Protein AF-A0A449IKI3-F1 (afdb_monomer_lite)

Sequence (94 aa):
MGDTCALSNNVSHNVPINIFVSLPGGITDSNGASITRKPLLTSGQGTELFQPSRYVDGKTGVLHFEIEKKYVNEMLDQEGTYKGNVTVIWDSEV

Foldseek 3Di:
DFQFWWWAWPVGDTFTKWKFKFDDPQKAAPVRHGGDRHTDGNVCPPVVDIDGPDDDDPDDMDMDIDGDPVVVVVVVVDDGDIDDDDDDDDDDDD

pLDDT: mean 92.61, std 6.3, range [58.88, 97.75]

Structure (mmCIF, N/CA/C/O backbone):
data_AF-A0A449IKI3-F1
#
_entry.id   AF-A0A449IKI3-F1
#
loop_
_atom_site.group_PDB
_atom_site.id
_atom_site.type_symbol
_atom_site.label_atom_id
_atom_site.label_alt_id
_atom_site.label_comp_id
_atom_site.label_asym_id
_atom_site.label_entity_id
_atom_site.label_seq_id
_atom_site.pdbx_PDB_ins_code
_atom_site.Cartn_x
_atom_site.Cartn_y
_atom_site.Cartn_z
_atom_site.occupancy
_atom_site.B_iso_or_equiv
_atom_site.auth_seq_id
_atom_site.auth_comp_id
_atom_site.auth_asym_id
_atom_site.auth_atom_id
_atom_site.pdbx_PDB_model_num
ATOM 1 N N . MET A 1 1 ? 1.242 12.051 13.153 1.00 58.88 1 MET A N 1
ATOM 2 C CA . MET A 1 1 ? 1.173 11.026 12.090 1.00 58.88 1 MET A CA 1
ATOM 3 C C . MET A 1 1 ? 2.513 11.045 11.377 1.00 58.88 1 MET A C 1
ATOM 5 O O . MET A 1 1 ? 3.011 12.139 11.150 1.00 58.88 1 MET A O 1
ATOM 9 N N . GLY A 1 2 ? 3.143 9.883 11.192 1.00 81.25 2 GLY A N 1
ATOM 10 C CA . GLY A 1 2 ? 4.450 9.765 10.531 1.00 81.25 2 GLY A CA 1
ATOM 11 C C . GLY A 1 2 ? 4.307 9.666 9.011 1.00 81.25 2 GLY A C 1
ATOM 12 O O . GLY A 1 2 ? 3.343 10.177 8.455 1.00 81.25 2 GLY A O 1
ATOM 13 N N . ASP A 1 3 ? 5.214 8.934 8.369 1.00 90.94 3 ASP A N 1
ATOM 14 C CA . ASP A 1 3 ? 5.277 8.754 6.907 1.00 90.94 3 ASP A CA 1
ATOM 15 C C . ASP A 1 3 ? 4.281 7.711 6.345 1.00 90.94 3 ASP A C 1
ATOM 17 O O . ASP A 1 3 ? 4.533 7.054 5.334 1.00 90.94 3 ASP A O 1
ATOM 21 N N . THR A 1 4 ? 3.143 7.522 7.015 1.00 93.19 4 THR A N 1
ATOM 22 C CA . THR A 1 4 ? 2.117 6.528 6.661 1.00 93.19 4 THR A CA 1
ATOM 23 C C . THR A 1 4 ? 0.727 7.150 6.654 1.00 93.19 4 THR A C 1
ATOM 25 O O . THR A 1 4 ? 0.448 8.119 7.364 1.00 93.19 4 THR A O 1
ATOM 28 N N . CYS A 1 5 ? -0.172 6.576 5.854 1.00 95.12 5 CYS A N 1
ATOM 29 C CA . CYS A 1 5 ? -1.593 6.900 5.919 1.00 95.12 5 CYS A CA 1
ATOM 30 C C . CYS A 1 5 ? -2.211 6.359 7.218 1.00 95.12 5 CYS A C 1
ATOM 32 O O . CYS A 1 5 ? -1.621 5.536 7.920 1.00 95.12 5 CYS A O 1
ATOM 34 N N . ALA A 1 6 ? -3.437 6.780 7.522 1.00 95.75 6 ALA A N 1
ATOM 35 C CA . ALA A 1 6 ? -4.184 6.273 8.665 1.00 95.75 6 ALA A CA 1
ATOM 36 C C . ALA A 1 6 ? -5.659 6.053 8.326 1.00 95.75 6 ALA A C 1
ATOM 38 O O . ALA A 1 6 ? -6.219 6.706 7.443 1.00 95.75 6 ALA A O 1
ATOM 39 N N . LEU A 1 7 ? -6.278 5.139 9.064 1.00 96.38 7 LEU A N 1
ATOM 40 C CA . LEU A 1 7 ? -7.721 4.971 9.133 1.00 96.38 7 LEU A CA 1
ATOM 41 C C . LEU A 1 7 ? -8.238 5.633 10.409 1.00 96.38 7 LEU A C 1
ATOM 43 O O . LEU A 1 7 ? -7.559 5.603 11.436 1.00 96.38 7 LEU A O 1
ATOM 47 N N . SER A 1 8 ? -9.452 6.170 10.369 1.00 96.25 8 SER A N 1
ATOM 48 C CA . SER A 1 8 ? -10.108 6.753 11.537 1.00 96.25 8 SER A CA 1
ATOM 49 C C . SER A 1 8 ? -11.529 6.232 11.720 1.00 96.25 8 SER A C 1
ATOM 51 O O . SER A 1 8 ? -12.188 5.834 10.755 1.00 96.25 8 SER A O 1
ATOM 53 N N . ASN A 1 9 ? -11.997 6.204 12.968 1.00 95.69 9 ASN A N 1
ATOM 54 C CA . ASN A 1 9 ? -13.382 5.882 13.313 1.00 95.69 9 ASN A CA 1
ATOM 55 C C . ASN A 1 9 ? -14.185 7.143 13.705 1.00 95.69 9 ASN A C 1
ATOM 57 O O . ASN A 1 9 ? -13.698 8.274 13.659 1.00 95.69 9 ASN A O 1
ATOM 61 N N . ASN A 1 10 ? -15.441 6.946 14.105 1.00 93.75 10 ASN A N 1
ATOM 62 C CA . ASN A 1 10 ? -16.375 8.005 14.504 1.00 93.75 10 ASN A CA 1
ATOM 63 C C . ASN A 1 10 ? -16.010 8.723 15.818 1.00 93.75 10 ASN A C 1
ATOM 65 O O . ASN A 1 10 ? -16.542 9.801 16.067 1.00 93.75 10 ASN A O 1
ATOM 69 N N . VAL A 1 11 ? -15.113 8.163 16.636 1.00 93.25 11 VAL A N 1
ATOM 70 C CA . VAL A 1 11 ? -14.606 8.795 17.869 1.00 93.25 11 VAL A CA 1
ATOM 71 C C . VAL A 1 11 ? -13.218 9.417 17.680 1.00 93.25 11 VAL A C 1
ATOM 73 O O . VAL A 1 11 ? -12.535 9.732 18.648 1.00 93.25 11 VAL A O 1
ATOM 76 N N . SER A 1 12 ? -12.806 9.644 16.427 1.00 92.12 12 SER A N 1
ATOM 77 C CA . SER A 1 12 ? -11.505 10.227 16.062 1.00 92.12 12 SER A CA 1
ATOM 78 C C . SER A 1 12 ? -10.289 9.412 16.525 1.00 92.12 12 SER A C 1
ATOM 80 O O . SER A 1 12 ? -9.188 9.957 16.641 1.00 92.12 12 SER A O 1
ATOM 82 N N . HIS A 1 13 ? -10.449 8.107 16.759 1.00 94.81 13 HIS A N 1
ATOM 83 C CA . HIS A 1 13 ? -9.314 7.221 16.983 1.00 94.81 13 HIS A CA 1
ATOM 84 C C . HIS A 1 13 ? -8.634 6.914 15.644 1.00 94.81 13 HIS A C 1
ATOM 86 O O . HIS A 1 13 ? -9.288 6.461 14.705 1.00 94.81 13 HIS A O 1
ATOM 92 N N . ASN A 1 14 ? -7.327 7.179 15.558 1.00 94.94 14 ASN A N 1
ATOM 93 C CA . ASN A 1 14 ? -6.535 7.042 14.338 1.00 94.94 14 ASN A CA 1
ATOM 94 C C . ASN A 1 14 ? -5.579 5.855 14.435 1.00 94.94 14 ASN A C 1
ATOM 96 O O . ASN A 1 14 ? -4.771 5.791 15.356 1.00 94.94 14 ASN A O 1
ATOM 100 N N . VAL A 1 15 ? -5.609 4.985 13.430 1.00 96.12 15 VAL A N 1
ATOM 101 C CA . VAL A 1 15 ? -4.749 3.804 13.329 1.00 96.12 15 VAL A CA 1
ATOM 102 C C . VAL A 1 15 ? -3.917 3.898 12.053 1.00 96.12 15 VAL A C 1
ATOM 104 O O . VAL A 1 15 ? -4.497 4.035 10.973 1.00 96.12 15 VAL A O 1
ATOM 107 N N . PRO A 1 16 ? -2.576 3.846 12.130 1.00 96.19 16 PRO A N 1
ATOM 108 C CA . PRO A 1 16 ? -1.741 3.895 10.938 1.00 96.19 16 PRO A CA 1
ATOM 109 C C . PRO A 1 16 ? -1.913 2.624 10.098 1.00 96.19 16 PRO A C 1
ATOM 111 O O . PRO A 1 16 ? -2.088 1.523 10.624 1.00 96.19 16 PRO A O 1
ATOM 114 N N . ILE A 1 17 ? -1.833 2.789 8.780 1.00 96.38 17 ILE A N 1
ATOM 115 C CA . ILE A 1 17 ? -1.848 1.703 7.803 1.00 96.38 17 ILE A CA 1
ATOM 116 C C . ILE A 1 17 ? -0.542 1.724 7.013 1.00 96.38 17 ILE A C 1
ATOM 118 O O . ILE A 1 17 ? -0.187 2.715 6.374 1.00 96.38 17 ILE A O 1
ATOM 122 N N . ASN A 1 18 ? 0.178 0.608 7.058 1.00 96.81 18 ASN A N 1
ATOM 123 C CA . ASN A 1 18 ? 1.377 0.400 6.268 1.00 96.81 18 ASN A CA 1
ATOM 124 C C . ASN A 1 18 ? 0.971 -0.058 4.869 1.00 96.81 18 ASN A C 1
ATOM 126 O O . ASN A 1 18 ? 0.178 -0.990 4.709 1.00 96.81 18 ASN A O 1
ATOM 130 N N . ILE A 1 19 ? 1.527 0.597 3.856 1.00 97.06 19 ILE A N 1
ATOM 131 C CA . ILE A 1 19 ? 1.272 0.275 2.456 1.00 97.06 19 ILE A CA 1
ATOM 132 C C . ILE A 1 19 ? 2.586 -0.181 1.843 1.00 97.06 19 ILE A C 1
ATOM 134 O O . ILE A 1 19 ? 3.619 0.469 2.005 1.00 97.06 19 ILE A O 1
ATOM 138 N N . PHE A 1 20 ? 2.552 -1.29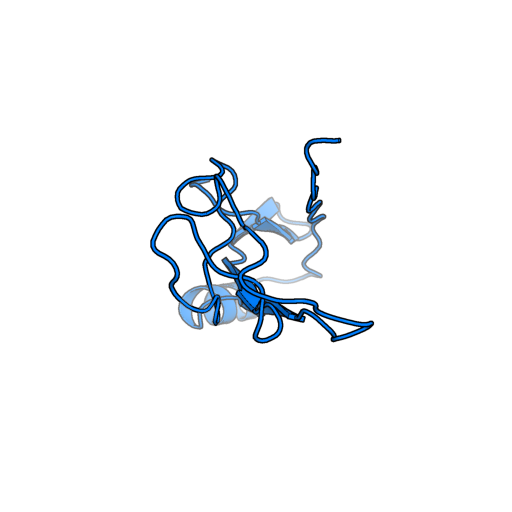7 1.126 1.00 97.75 20 PHE A N 1
ATOM 139 C CA . PHE A 1 20 ? 3.708 -1.804 0.399 1.00 97.75 20 PHE A CA 1
ATOM 140 C C . PHE A 1 20 ? 3.344 -2.113 -1.043 1.00 97.75 20 PHE A C 1
ATOM 142 O O . PHE A 1 20 ? 2.198 -2.432 -1.349 1.00 97.75 20 PHE A O 1
ATOM 149 N N . VAL A 1 21 ? 4.339 -2.114 -1.922 1.00 97.56 21 VAL A N 1
ATOM 150 C CA . VAL A 1 21 ? 4.187 -2.526 -3.314 1.00 97.56 21 VAL A CA 1
ATOM 151 C C . VAL A 1 21 ? 5.082 -3.717 -3.638 1.00 97.56 21 VAL A C 1
ATOM 153 O O . VAL A 1 21 ? 6.204 -3.844 -3.148 1.00 97.56 21 VAL A O 1
ATOM 156 N N . SER A 1 22 ? 4.573 -4.633 -4.455 1.00 97.19 22 SER A N 1
ATOM 157 C CA . SER A 1 22 ? 5.374 -5.644 -5.148 1.00 97.19 22 SER A CA 1
ATOM 158 C C . SER A 1 22 ? 5.140 -5.511 -6.641 1.00 97.19 22 SER A C 1
ATOM 160 O O . SER A 1 22 ? 3.991 -5.535 -7.081 1.00 97.19 22 SER A O 1
ATOM 162 N N . LEU A 1 23 ? 6.215 -5.353 -7.407 1.00 95.62 23 LEU A N 1
ATOM 163 C CA . LEU A 1 23 ? 6.143 -5.173 -8.853 1.00 95.62 23 LEU A CA 1
ATOM 164 C C . LEU A 1 23 ? 6.625 -6.437 -9.569 1.00 95.62 23 LEU A C 1
ATOM 166 O O . LEU A 1 23 ? 7.439 -7.192 -9.027 1.00 95.62 23 LEU A O 1
ATOM 170 N N . PRO A 1 24 ? 6.115 -6.705 -10.780 1.00 93.94 24 PRO A N 1
ATOM 171 C CA . PRO A 1 24 ? 6.518 -7.875 -11.540 1.00 93.94 24 PRO A CA 1
ATOM 172 C C . PRO A 1 24 ? 8.002 -7.833 -11.914 1.00 93.94 24 PRO A C 1
ATOM 174 O O . PRO A 1 24 ? 8.597 -6.778 -12.141 1.00 93.94 24 PRO A O 1
ATOM 177 N N . GLY A 1 25 ? 8.594 -9.020 -12.054 1.00 91.44 25 GLY A N 1
ATOM 178 C CA . GLY A 1 25 ? 9.990 -9.153 -12.457 1.00 91.44 25 GLY A CA 1
ATOM 179 C C . GLY A 1 25 ? 10.255 -8.526 -13.827 1.00 91.44 25 GLY A C 1
ATOM 180 O O . GLY A 1 25 ? 9.708 -8.978 -14.836 1.00 91.44 25 GLY A O 1
ATOM 181 N N . GLY A 1 26 ? 11.163 -7.556 -13.855 1.00 90.94 26 GLY A N 1
ATOM 182 C CA . GLY A 1 26 ? 11.436 -6.686 -14.999 1.00 90.94 26 GLY A CA 1
ATOM 183 C C . GLY A 1 26 ? 11.221 -5.205 -14.688 1.00 90.94 26 GLY A C 1
ATOM 184 O O . GLY A 1 26 ? 11.581 -4.374 -15.510 1.00 90.94 26 GLY A O 1
ATOM 185 N N . ILE A 1 27 ? 10.715 -4.885 -13.493 1.00 93.81 27 ILE A N 1
ATOM 186 C CA . ILE A 1 27 ? 10.792 -3.558 -12.877 1.00 93.81 27 ILE A CA 1
ATOM 187 C C . ILE A 1 27 ? 11.683 -3.655 -11.634 1.00 93.81 27 ILE A C 1
ATOM 189 O O . ILE A 1 27 ? 11.550 -4.594 -10.842 1.00 93.81 27 ILE A O 1
ATOM 193 N N . THR A 1 28 ? 12.603 -2.710 -11.474 1.00 95.25 28 THR A N 1
ATOM 194 C CA . THR A 1 28 ? 13.565 -2.663 -10.364 1.00 95.25 28 THR A CA 1
ATOM 195 C C . THR A 1 28 ? 13.656 -1.263 -9.770 1.00 95.25 28 THR A C 1
ATOM 197 O O . THR A 1 28 ? 13.202 -0.301 -10.387 1.00 95.25 28 THR A O 1
ATOM 200 N N . ASP A 1 29 ? 14.265 -1.129 -8.593 1.00 93.88 29 ASP A N 1
ATOM 201 C CA . ASP A 1 29 ? 14.659 0.189 -8.082 1.00 93.88 29 ASP A CA 1
ATOM 202 C C . ASP A 1 29 ? 15.891 0.739 -8.825 1.00 93.88 29 ASP A C 1
ATOM 204 O O . ASP A 1 29 ? 16.427 0.127 -9.762 1.00 93.88 29 ASP A O 1
ATOM 208 N N . SER A 1 30 ? 16.349 1.911 -8.386 1.00 91.25 30 SER A N 1
ATOM 209 C CA . SER A 1 30 ? 17.562 2.572 -8.870 1.00 91.25 30 SER A CA 1
ATOM 210 C C . SER A 1 30 ? 18.836 1.733 -8.707 1.00 91.25 30 SER A C 1
ATOM 212 O O . SER A 1 30 ? 19.782 1.922 -9.467 1.00 91.25 30 SER A O 1
ATOM 214 N N . ASN A 1 31 ? 18.856 0.765 -7.785 1.00 92.75 31 ASN A N 1
ATOM 215 C CA . ASN A 1 31 ? 19.982 -0.148 -7.570 1.00 92.75 31 ASN A CA 1
ATOM 216 C C . ASN A 1 31 ? 19.845 -1.459 -8.366 1.00 92.75 31 ASN A C 1
ATOM 218 O O . ASN A 1 31 ? 20.681 -2.352 -8.231 1.00 92.75 31 ASN A O 1
ATOM 222 N N . GLY A 1 32 ? 18.788 -1.610 -9.173 1.00 93.06 32 GLY A N 1
ATOM 223 C CA . GLY A 1 32 ? 18.511 -2.838 -9.920 1.00 93.06 32 GLY A CA 1
ATOM 224 C C . GLY A 1 32 ? 17.906 -3.960 -9.069 1.00 93.06 32 GLY A C 1
ATOM 225 O O . GLY A 1 32 ? 17.782 -5.091 -9.545 1.00 93.06 32 GLY A O 1
ATOM 226 N N . ALA A 1 33 ? 17.507 -3.686 -7.824 1.00 94.38 33 ALA A N 1
ATOM 227 C CA . ALA A 1 33 ? 16.900 -4.687 -6.959 1.00 94.38 33 ALA A CA 1
ATOM 228 C C . ALA A 1 33 ? 15.430 -4.928 -7.331 1.00 94.38 33 ALA A C 1
ATOM 230 O O . ALA A 1 33 ? 14.702 -4.023 -7.742 1.00 94.38 33 ALA A O 1
ATOM 231 N N . SER A 1 34 ? 14.974 -6.172 -7.163 1.00 94.56 34 SER A N 1
ATOM 232 C CA . SER A 1 34 ? 13.563 -6.522 -7.360 1.00 94.56 34 SER A CA 1
ATOM 233 C C . SER A 1 34 ? 12.682 -5.868 -6.295 1.00 94.56 34 SER A C 1
ATOM 235 O O . SER A 1 34 ? 13.009 -5.878 -5.109 1.00 94.56 34 SER A O 1
ATOM 237 N N . ILE A 1 35 ? 11.520 -5.360 -6.704 1.00 96.69 35 ILE A N 1
ATOM 238 C CA . ILE A 1 35 ? 10.582 -4.682 -5.805 1.00 96.69 35 ILE A CA 1
ATOM 239 C C . ILE A 1 35 ? 9.625 -5.703 -5.190 1.00 96.69 35 ILE A C 1
ATOM 241 O O . ILE A 1 35 ? 8.620 -6.076 -5.794 1.00 96.69 35 ILE A O 1
ATOM 245 N N . THR A 1 36 ? 9.929 -6.156 -3.974 1.00 96.56 36 THR A N 1
ATOM 246 C CA . THR A 1 36 ? 9.063 -7.058 -3.198 1.00 96.56 36 THR A CA 1
ATOM 247 C C . THR A 1 36 ? 8.743 -6.428 -1.856 1.00 96.56 36 THR A C 1
ATOM 249 O O . THR A 1 36 ? 9.654 -6.108 -1.100 1.00 96.56 36 THR A O 1
ATOM 252 N N . ARG A 1 37 ? 7.448 -6.249 -1.569 1.00 97.25 37 ARG A N 1
ATOM 253 C CA . ARG A 1 37 ? 6.935 -5.588 -0.357 1.00 97.25 37 ARG A CA 1
ATOM 254 C C . ARG A 1 37 ? 7.718 -4.317 0.023 1.00 97.25 37 ARG A C 1
ATOM 256 O O . ARG A 1 37 ? 8.015 -4.086 1.192 1.00 97.25 37 ARG A O 1
ATOM 263 N N . LYS A 1 38 ? 8.040 -3.482 -0.967 1.00 97.12 38 LYS A N 1
ATOM 264 C CA . LYS A 1 38 ? 8.718 -2.198 -0.763 1.00 97.12 38 LYS A CA 1
ATOM 265 C C . LYS A 1 38 ? 7.739 -1.208 -0.112 1.00 97.12 38 LYS A C 1
ATOM 267 O O . LYS A 1 38 ? 6.635 -1.076 -0.640 1.00 97.12 38 LYS A O 1
ATOM 272 N N . PRO A 1 39 ? 8.086 -0.543 1.004 1.00 96.69 39 PRO A N 1
ATOM 273 C CA . PRO A 1 39 ? 7.203 0.437 1.640 1.00 96.69 39 PRO A CA 1
ATOM 274 C C . PRO A 1 39 ? 6.877 1.600 0.701 1.00 96.69 39 PRO A C 1
ATOM 276 O O . PRO A 1 39 ? 7.776 2.111 0.041 1.00 96.69 39 PRO A O 1
ATOM 279 N N . LEU A 1 40 ? 5.611 2.018 0.666 1.00 96.44 40 LEU A N 1
ATOM 280 C CA . LEU A 1 40 ? 5.173 3.267 0.042 1.00 96.44 40 LEU A CA 1
ATOM 281 C C . LEU A 1 40 ? 4.959 4.304 1.147 1.00 96.44 40 LEU A C 1
ATOM 283 O O . LEU A 1 40 ? 3.924 4.306 1.816 1.00 96.44 40 LEU A O 1
ATOM 287 N N . LEU A 1 41 ? 5.963 5.150 1.360 1.00 95.81 41 LEU A N 1
ATOM 288 C CA . LEU A 1 41 ? 5.925 6.216 2.358 1.00 95.81 41 LEU A CA 1
ATOM 289 C C . LEU A 1 41 ? 5.311 7.483 1.762 1.00 95.81 41 LEU A C 1
ATOM 291 O O . LEU A 1 41 ? 5.540 7.796 0.596 1.00 95.81 41 LEU A O 1
ATOM 295 N N . THR A 1 42 ? 4.581 8.261 2.564 1.00 94.50 42 THR A N 1
ATOM 296 C CA . THR A 1 42 ? 3.998 9.537 2.100 1.00 94.50 42 THR A CA 1
ATOM 297 C C . THR A 1 42 ? 5.059 10.568 1.713 1.00 94.50 42 THR A C 1
ATOM 299 O O . THR A 1 42 ? 4.771 11.488 0.955 1.00 94.50 42 THR A O 1
ATOM 302 N N . SER A 1 43 ? 6.282 10.416 2.224 1.00 94.00 43 SER A N 1
ATOM 303 C CA . SER A 1 43 ? 7.453 11.216 1.857 1.00 94.00 43 SER A CA 1
ATOM 304 C C . SER A 1 43 ? 8.062 10.829 0.503 1.00 94.00 43 SER A C 1
ATOM 306 O O . SER A 1 43 ? 8.890 11.571 -0.017 1.00 94.00 43 SER A O 1
ATOM 308 N N . GLY A 1 44 ? 7.691 9.673 -0.059 1.00 92.19 44 GLY A N 1
ATOM 309 C CA . GLY A 1 44 ? 8.291 9.108 -1.272 1.00 92.19 44 GLY A CA 1
ATOM 310 C C . GLY A 1 44 ? 9.672 8.475 -1.064 1.00 92.19 44 GLY A C 1
ATOM 311 O O . GLY A 1 44 ? 10.264 7.977 -2.022 1.00 92.19 44 GLY A O 1
ATOM 312 N N . GLN A 1 45 ? 10.190 8.465 0.170 1.00 93.25 45 GLN A N 1
ATOM 313 C CA . GLN A 1 45 ? 11.517 7.931 0.465 1.00 93.25 45 GLN A CA 1
ATOM 314 C C . GLN A 1 45 ? 11.622 6.442 0.106 1.00 93.25 45 GLN A C 1
ATOM 316 O O . GLN A 1 45 ? 10.820 5.609 0.533 1.00 93.25 45 GLN A O 1
ATOM 321 N N . GLY A 1 46 ? 12.668 6.102 -0.645 1.00 91.75 46 GLY A N 1
ATOM 322 C CA . GLY A 1 46 ? 12.960 4.757 -1.124 1.00 91.75 46 GLY A CA 1
ATOM 323 C C . GLY A 1 46 ? 12.141 4.325 -2.341 1.00 91.75 46 GLY A C 1
ATOM 324 O O . GLY A 1 46 ? 12.333 3.198 -2.805 1.00 91.75 46 GLY A O 1
ATOM 325 N N . THR A 1 47 ? 11.236 5.165 -2.845 1.00 94.31 47 THR A N 1
ATOM 326 C CA . THR A 1 47 ? 10.385 4.896 -4.015 1.00 94.31 47 THR A CA 1
ATOM 327 C C . THR A 1 47 ? 10.490 6.008 -5.052 1.00 94.31 47 THR A C 1
ATOM 329 O O . THR A 1 47 ? 9.540 6.272 -5.780 1.00 94.31 47 THR A O 1
ATOM 332 N N . GLU A 1 48 ? 11.639 6.679 -5.094 1.00 91.50 48 GLU A N 1
ATOM 333 C CA . GLU A 1 48 ? 11.895 7.834 -5.952 1.00 91.50 48 GLU A CA 1
ATOM 334 C C . GLU A 1 48 ? 11.936 7.443 -7.431 1.00 91.50 48 GLU A C 1
ATOM 336 O O . GLU A 1 48 ? 11.530 8.220 -8.289 1.00 91.50 48 GLU A O 1
ATOM 341 N N . LEU A 1 49 ? 12.426 6.236 -7.727 1.00 93.00 49 LEU A N 1
ATOM 342 C CA . LEU A 1 49 ? 12.538 5.729 -9.086 1.00 93.00 49 LEU A CA 1
ATOM 343 C C . LEU A 1 49 ? 12.316 4.220 -9.132 1.00 93.00 49 LEU A C 1
ATOM 345 O O . LEU A 1 49 ? 13.028 3.444 -8.485 1.00 93.00 49 LEU A O 1
ATOM 349 N N . PHE A 1 50 ? 11.380 3.813 -9.984 1.00 93.75 50 PHE A N 1
ATOM 350 C CA . PHE A 1 50 ? 11.275 2.450 -10.482 1.00 93.75 50 PHE A CA 1
ATOM 351 C C . PHE A 1 50 ? 11.529 2.456 -11.980 1.00 93.75 50 PHE A C 1
ATOM 353 O O . PHE A 1 50 ? 10.961 3.266 -12.706 1.00 93.75 50 PHE A O 1
ATOM 360 N N . GLN A 1 51 ? 12.382 1.548 -12.438 1.00 93.12 51 GLN A N 1
ATOM 361 C CA . GLN A 1 51 ? 12.839 1.517 -13.820 1.00 93.12 51 GLN A CA 1
ATOM 362 C C . GLN A 1 51 ? 12.671 0.123 -14.433 1.00 93.12 51 GLN A C 1
ATOM 364 O O . GLN A 1 51 ? 12.854 -0.888 -13.740 1.00 93.12 51 GLN A O 1
ATOM 369 N N . PRO A 1 52 ? 12.332 0.033 -15.729 1.00 92.00 52 PRO A N 1
ATOM 370 C CA . PRO A 1 52 ? 12.343 -1.233 -16.441 1.00 92.00 52 PRO A CA 1
ATOM 371 C C . PRO A 1 52 ? 13.770 -1.792 -16.530 1.00 92.00 52 PRO A C 1
ATOM 373 O O . PRO A 1 52 ? 14.687 -1.106 -16.968 1.00 92.00 52 PRO A O 1
ATOM 376 N N . SER A 1 53 ? 13.956 -3.061 -16.177 1.00 92.00 53 SER A N 1
ATOM 377 C CA . SER A 1 53 ? 15.197 -3.811 -16.431 1.00 92.00 53 SER A CA 1
ATOM 378 C C . SER A 1 53 ? 15.094 -4.733 -17.647 1.00 92.00 53 SER A C 1
ATOM 380 O O . SER A 1 53 ? 16.102 -5.194 -18.180 1.00 92.00 53 SER A O 1
ATOM 382 N N . ARG A 1 54 ? 13.869 -5.015 -18.098 1.00 89.62 54 ARG A N 1
ATOM 383 C CA . ARG A 1 54 ? 13.542 -5.726 -19.341 1.00 89.62 54 ARG A CA 1
ATOM 384 C C . ARG A 1 54 ? 12.089 -5.456 -19.708 1.00 89.62 54 ARG A C 1
ATOM 386 O O . ARG A 1 54 ? 11.327 -4.955 -18.888 1.00 89.62 54 ARG A O 1
ATOM 393 N N . TYR A 1 55 ? 11.690 -5.860 -20.909 1.00 86.31 55 TYR A N 1
ATOM 394 C CA . TYR A 1 55 ? 10.295 -5.785 -21.330 1.00 86.31 55 TYR A CA 1
ATOM 395 C C . TYR A 1 55 ? 9.371 -6.557 -20.369 1.00 86.31 55 TYR A C 1
ATOM 397 O O . TYR A 1 55 ? 9.627 -7.719 -20.030 1.00 86.31 55 TYR A O 1
ATOM 405 N N . VAL A 1 56 ? 8.300 -5.893 -19.932 1.00 84.62 56 VAL A N 1
ATOM 406 C CA . VAL A 1 56 ? 7.248 -6.447 -19.077 1.00 84.62 56 VAL A CA 1
ATOM 407 C C . VAL A 1 56 ? 5.921 -6.223 -19.783 1.00 84.62 56 VAL A C 1
ATOM 409 O O . VAL A 1 56 ? 5.523 -5.083 -19.990 1.00 84.62 56 VAL A O 1
ATOM 412 N N . ASP A 1 57 ? 5.235 -7.309 -20.126 1.00 83.31 57 ASP A N 1
ATOM 413 C CA . ASP A 1 57 ? 3.926 -7.250 -20.774 1.00 83.31 57 ASP A CA 1
ATOM 414 C C . ASP A 1 57 ? 2.828 -7.702 -19.815 1.00 83.31 57 ASP A C 1
ATOM 416 O O . ASP A 1 57 ? 2.834 -8.847 -19.353 1.00 83.31 57 ASP A O 1
ATOM 420 N N . GLY A 1 58 ? 1.928 -6.776 -19.473 1.00 73.38 58 GLY A N 1
ATOM 421 C CA . GLY A 1 58 ? 0.679 -7.057 -18.760 1.00 73.38 58 GLY A CA 1
ATOM 422 C C . GLY A 1 58 ? 0.810 -7.739 -17.395 1.00 73.38 58 GLY A C 1
ATOM 423 O O . GLY A 1 58 ? -0.173 -8.283 -16.892 1.00 73.38 58 GLY A O 1
ATOM 424 N N . LYS A 1 59 ? 1.999 -7.760 -16.777 1.00 87.81 59 LYS A N 1
ATOM 425 C CA . LYS A 1 59 ? 2.191 -8.449 -15.495 1.00 87.81 59 LYS A CA 1
ATOM 426 C C . LYS A 1 59 ? 1.680 -7.606 -14.330 1.00 87.81 59 LYS A C 1
ATOM 428 O O . LYS A 1 59 ? 1.973 -6.421 -14.221 1.00 87.81 59 LYS A O 1
ATOM 433 N N . THR A 1 60 ? 0.947 -8.250 -13.431 1.00 91.69 60 THR A N 1
ATOM 434 C CA . THR A 1 60 ? 0.297 -7.605 -12.288 1.00 91.69 60 THR A CA 1
ATOM 435 C C . THR A 1 60 ? 1.299 -7.152 -11.224 1.00 91.69 60 THR A C 1
ATOM 437 O O . THR A 1 60 ? 2.170 -7.921 -10.814 1.00 91.69 60 THR A O 1
ATOM 440 N N . GLY A 1 61 ? 1.133 -5.919 -10.740 1.00 93.62 61 GLY A N 1
ATOM 441 C CA . GLY A 1 61 ? 1.689 -5.451 -9.468 1.00 93.62 61 GLY A CA 1
ATOM 442 C C . GLY A 1 61 ? 0.670 -5.595 -8.333 1.00 93.62 61 GLY A C 1
ATOM 443 O O . GLY A 1 61 ? -0.535 -5.626 -8.575 1.00 93.62 61 GLY A O 1
ATOM 444 N N . VAL A 1 62 ? 1.145 -5.686 -7.091 1.00 97.00 62 VAL A N 1
ATOM 445 C CA . VAL A 1 62 ? 0.301 -5.875 -5.901 1.00 97.00 62 VAL A CA 1
ATOM 446 C C . VAL A 1 62 ? 0.572 -4.774 -4.885 1.00 97.00 62 VAL A C 1
ATOM 448 O O . VAL A 1 62 ? 1.720 -4.575 -4.482 1.00 97.00 62 VAL A O 1
ATOM 451 N N . LEU A 1 63 ? -0.492 -4.104 -4.441 1.00 97.12 63 LEU A N 1
ATOM 452 C CA . LEU A 1 63 ? -0.475 -3.263 -3.248 1.00 97.12 63 LEU A CA 1
ATOM 453 C C . LEU A 1 63 ? -0.871 -4.103 -2.034 1.00 97.12 63 LEU A C 1
ATOM 455 O O . LEU A 1 63 ? -1.894 -4.787 -2.042 1.00 97.12 63 LEU A O 1
ATOM 459 N N . HIS A 1 64 ? -0.049 -4.044 -0.996 1.00 97.69 64 HIS A N 1
ATOM 460 C CA . HIS A 1 64 ? -0.272 -4.711 0.279 1.00 97.69 64 HIS A CA 1
ATOM 461 C C . HIS A 1 64 ? -0.683 -3.662 1.297 1.00 97.69 64 HIS A C 1
ATOM 463 O O . HIS A 1 64 ? 0.020 -2.668 1.470 1.00 97.69 64 HIS A O 1
ATOM 469 N N . PHE A 1 65 ? -1.788 -3.912 1.984 1.00 96.88 65 PHE A N 1
ATOM 470 C CA . PHE A 1 65 ? -2.297 -3.063 3.051 1.00 96.88 65 PHE A CA 1
ATOM 471 C C . PHE A 1 65 ? -2.179 -3.826 4.364 1.00 96.88 65 PHE A C 1
ATOM 473 O O . PHE A 1 65 ? -2.695 -4.938 4.477 1.00 96.88 65 PHE A O 1
ATOM 480 N N . GLU A 1 66 ? -1.488 -3.251 5.343 1.00 97.19 66 GLU A N 1
ATOM 481 C CA . GLU A 1 66 ? -1.228 -3.907 6.619 1.00 97.19 66 GLU A CA 1
ATOM 482 C C . GLU A 1 66 ? -1.468 -2.959 7.790 1.00 97.19 66 GLU A C 1
ATOM 484 O O . GLU A 1 66 ? -1.008 -1.820 7.801 1.00 97.19 66 GLU A O 1
ATOM 489 N N . ILE A 1 67 ? -2.153 -3.468 8.809 1.00 96.38 67 ILE A N 1
ATOM 490 C CA . ILE A 1 67 ? -2.269 -2.829 10.115 1.00 96.38 67 ILE A CA 1
ATOM 491 C C . ILE A 1 67 ? -1.514 -3.720 11.096 1.00 96.38 67 ILE A C 1
ATOM 493 O O . ILE A 1 67 ? -1.783 -4.920 11.184 1.00 96.38 67 ILE A O 1
ATOM 497 N N . GLU A 1 68 ? -0.554 -3.152 11.825 1.00 96.06 68 GLU A N 1
ATOM 498 C CA . GLU A 1 68 ? 0.203 -3.926 12.808 1.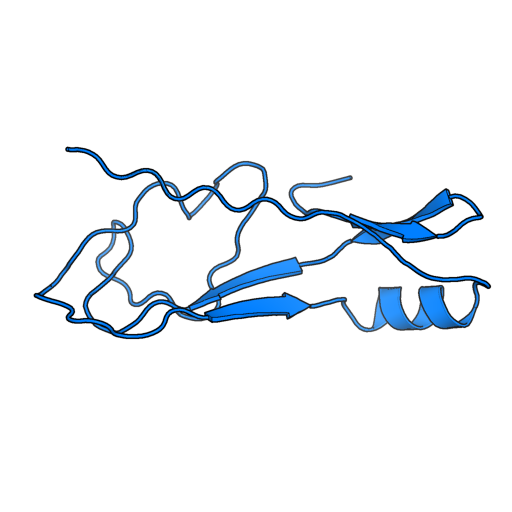00 96.06 68 GLU A CA 1
ATOM 499 C C . GLU A 1 68 ? -0.713 -4.442 13.922 1.00 96.06 68 GLU A C 1
ATOM 501 O O . GLU A 1 68 ? -1.610 -3.741 14.393 1.00 96.06 68 GLU A O 1
ATOM 506 N N . LYS A 1 69 ? -0.415 -5.646 14.425 1.00 96.56 69 LYS A N 1
ATOM 507 C CA . LYS A 1 69 ? -1.196 -6.318 15.476 1.00 96.56 69 LYS A CA 1
ATOM 508 C C . LYS A 1 69 ? -1.502 -5.425 16.684 1.00 96.56 69 LYS A C 1
ATOM 510 O O . LYS A 1 69 ? -2.597 -5.511 17.227 1.00 96.56 69 LYS A O 1
ATOM 515 N N . LYS A 1 70 ? -0.552 -4.582 17.107 1.00 95.25 70 LYS A N 1
ATOM 516 C CA . LYS A 1 70 ? -0.744 -3.677 18.252 1.00 95.25 70 LYS A CA 1
ATOM 517 C C . LYS A 1 70 ? -1.915 -2.714 18.024 1.00 95.25 70 LYS A C 1
ATOM 519 O O . LYS A 1 70 ? -2.766 -2.602 18.894 1.00 95.25 70 LYS A O 1
ATOM 524 N N . TYR A 1 71 ? -2.026 -2.146 16.824 1.00 95.81 71 TYR A N 1
ATOM 525 C CA . TYR A 1 71 ? -3.119 -1.246 16.476 1.00 95.81 71 TYR A CA 1
ATOM 526 C C . TYR A 1 71 ? -4.423 -1.998 16.225 1.00 95.81 71 TYR A C 1
ATOM 528 O O . TYR A 1 71 ? -5.484 -1.487 16.550 1.00 95.81 71 TYR A O 1
ATOM 536 N N . VAL A 1 72 ? -4.365 -3.231 15.708 1.00 95.56 72 VAL A N 1
ATOM 537 C CA . VAL A 1 72 ? -5.565 -4.081 15.623 1.00 95.56 72 VAL A CA 1
ATOM 538 C C . VAL A 1 72 ? -6.144 -4.338 17.014 1.00 95.56 72 VAL A C 1
ATOM 540 O O . VAL A 1 72 ? -7.354 -4.258 17.176 1.00 95.56 72 VAL A O 1
ATOM 543 N N . ASN A 1 73 ? -5.310 -4.591 18.027 1.00 95.50 73 ASN A N 1
ATOM 544 C CA . ASN A 1 73 ? -5.798 -4.737 19.400 1.00 95.50 73 ASN A CA 1
ATOM 545 C C . ASN A 1 73 ? -6.48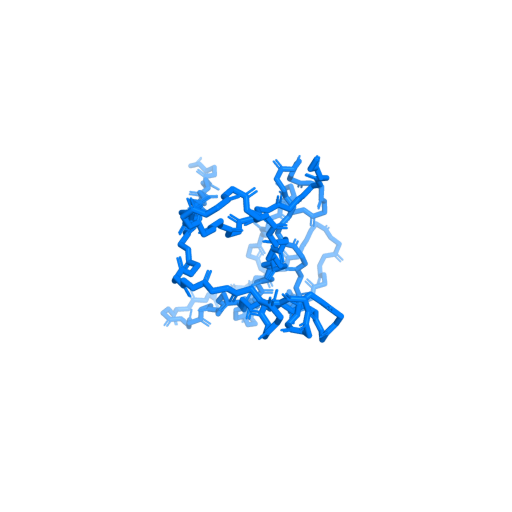2 -3.451 19.890 1.00 95.50 73 ASN A C 1
ATOM 547 O O . ASN A 1 73 ? -7.580 -3.524 20.424 1.00 95.50 73 ASN A O 1
ATOM 551 N N . GLU A 1 74 ? -5.888 -2.282 19.631 1.00 94.06 74 GLU A N 1
ATOM 552 C CA . GLU A 1 74 ? -6.502 -0.989 19.967 1.00 94.06 74 GLU A CA 1
ATOM 553 C C . GLU A 1 74 ? -7.836 -0.771 19.231 1.00 94.06 74 GLU A C 1
ATOM 555 O O . GLU A 1 74 ? -8.753 -0.177 19.788 1.00 94.06 74 GLU A O 1
ATOM 560 N N . MET A 1 75 ? -7.981 -1.265 17.995 1.00 94.88 75 MET A N 1
ATOM 561 C CA . MET A 1 75 ? -9.250 -1.206 17.256 1.00 94.88 75 MET A CA 1
ATOM 562 C C . MET A 1 75 ? -10.348 -2.051 17.904 1.00 94.88 75 MET A C 1
ATOM 564 O O . MET A 1 75 ? -11.514 -1.694 17.786 1.00 94.88 75 MET A O 1
ATOM 568 N N . LEU A 1 76 ? -10.002 -3.165 18.556 1.00 94.25 76 LEU A N 1
ATOM 569 C CA . LEU A 1 76 ? -10.980 -4.043 19.209 1.00 94.25 76 LEU A CA 1
ATOM 570 C C . LEU A 1 76 ? -11.566 -3.422 20.483 1.00 94.25 76 LEU A C 1
ATOM 572 O O . LEU A 1 76 ? -12.703 -3.728 20.832 1.00 94.25 76 LEU A O 1
ATOM 576 N N . ASP A 1 77 ? -10.817 -2.533 21.139 1.00 93.94 77 ASP A N 1
ATOM 577 C CA . ASP A 1 77 ? -11.258 -1.807 22.336 1.00 93.94 77 ASP A CA 1
ATOM 578 C C . ASP A 1 77 ? -12.092 -0.555 22.001 1.00 93.94 77 ASP A C 1
ATOM 580 O O . ASP A 1 77 ? -12.540 0.160 22.900 1.00 93.94 77 ASP A O 1
ATOM 584 N N . GLN A 1 78 ? -12.277 -0.248 20.713 1.00 92.31 78 GLN A N 1
ATOM 585 C CA . GLN A 1 78 ? -12.933 0.967 20.238 1.00 92.31 78 GLN A CA 1
ATOM 586 C C . GLN A 1 78 ? -14.147 0.623 19.380 1.00 92.31 78 GLN A C 1
ATOM 588 O O . GLN A 1 78 ? -14.087 -0.197 18.467 1.00 92.31 78 GLN A O 1
ATOM 593 N N . GLU A 1 79 ? -15.268 1.288 19.638 1.00 87.69 79 GLU A N 1
ATOM 594 C CA . GLU A 1 79 ? -16.468 1.105 18.826 1.00 87.69 79 GLU A CA 1
ATOM 595 C C . GLU A 1 79 ? -16.336 1.799 17.457 1.00 87.69 79 GLU A C 1
ATOM 597 O O . GLU A 1 79 ? -15.629 2.797 17.291 1.00 87.69 79 GLU A O 1
ATOM 602 N N . GLY A 1 80 ? -17.064 1.285 16.461 1.00 91.81 80 GLY A N 1
ATOM 603 C CA . GLY A 1 80 ? -17.256 1.944 15.168 1.00 91.81 80 GLY A CA 1
ATOM 604 C C . GLY A 1 80 ? -16.551 1.285 13.980 1.00 91.81 80 GLY A C 1
ATOM 605 O O . GLY A 1 80 ? -16.002 0.190 14.050 1.00 91.81 80 GLY A O 1
ATOM 606 N N . THR A 1 81 ? -16.626 1.955 12.828 1.00 94.81 81 THR A N 1
ATOM 607 C CA . THR A 1 81 ? -16.026 1.497 11.566 1.00 94.81 81 THR A CA 1
ATOM 608 C C . THR A 1 81 ? -14.869 2.40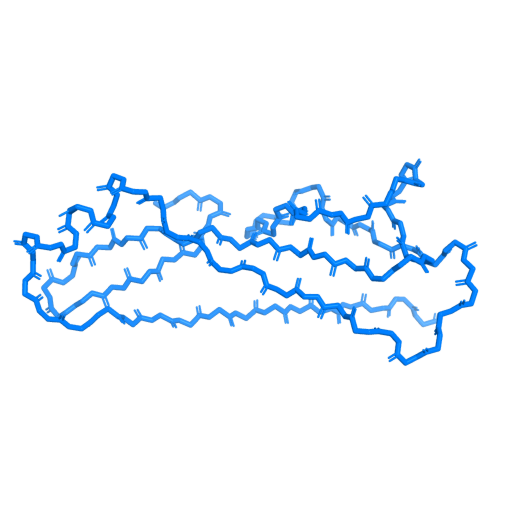3 11.184 1.00 94.81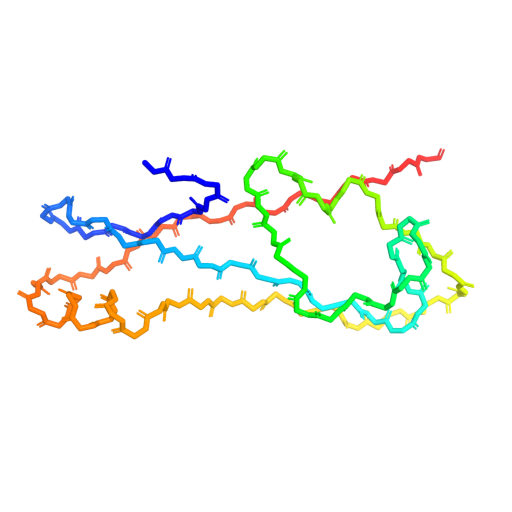 81 THR A C 1
ATOM 610 O O . THR A 1 81 ? -15.054 3.612 11.048 1.00 94.81 81 THR A O 1
ATOM 613 N N . TYR A 1 82 ? -13.706 1.804 10.945 1.00 96.69 82 TYR A N 1
ATOM 614 C CA . TYR A 1 82 ? -12.518 2.507 10.478 1.00 96.69 82 TYR A CA 1
ATOM 615 C C . TYR A 1 82 ? -12.574 2.746 8.974 1.00 96.69 82 TYR A C 1
ATOM 617 O O . TYR A 1 82 ? -12.852 1.828 8.200 1.00 96.69 82 TYR A O 1
ATOM 625 N N . LYS A 1 83 ? -12.312 3.985 8.555 1.00 96.19 83 LYS A N 1
ATOM 626 C CA . LYS A 1 83 ? -12.306 4.406 7.151 1.00 96.19 83 LYS A CA 1
ATOM 627 C C . LYS A 1 83 ? -11.139 5.351 6.888 1.00 96.19 83 LYS A C 1
ATOM 629 O O . LYS A 1 83 ? -10.705 6.079 7.772 1.00 96.19 83 LYS A O 1
ATOM 634 N N . GLY A 1 84 ? -10.645 5.351 5.660 1.00 94.50 84 GLY A N 1
ATOM 635 C CA . GLY A 1 84 ? -9.585 6.240 5.203 1.00 94.50 84 GLY A CA 1
ATOM 636 C C . GLY A 1 84 ? -9.382 6.082 3.703 1.00 94.50 84 GLY A C 1
ATOM 637 O O . GLY A 1 84 ? -9.793 5.075 3.126 1.00 94.50 84 GLY A O 1
ATOM 638 N N . ASN A 1 85 ? -8.770 7.085 3.082 1.00 94.88 85 ASN A N 1
ATOM 639 C CA . ASN A 1 85 ? -8.464 7.079 1.656 1.00 94.88 85 ASN A CA 1
ATOM 640 C C . ASN A 1 85 ? -6.956 6.975 1.459 1.00 94.88 85 ASN A C 1
ATOM 642 O O . ASN A 1 85 ? -6.186 7.647 2.146 1.00 94.88 85 ASN A O 1
ATOM 646 N N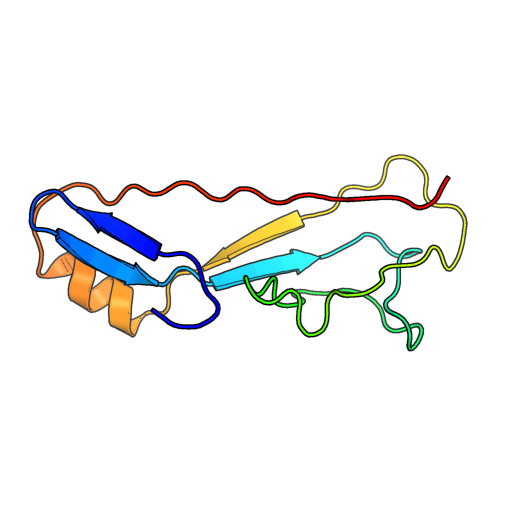 . VAL A 1 86 ? -6.555 6.159 0.490 1.00 94.19 86 VAL A N 1
ATOM 647 C CA . VAL A 1 86 ? -5.171 6.031 0.043 1.00 94.19 86 VAL A CA 1
ATOM 648 C C . VAL A 1 86 ? -5.138 6.361 -1.439 1.00 94.19 86 VAL A C 1
ATOM 650 O O . VAL A 1 86 ? -5.834 5.725 -2.228 1.00 94.19 86 VAL A O 1
ATOM 653 N N . THR A 1 87 ? -4.312 7.333 -1.811 1.00 94.06 87 THR A N 1
ATOM 654 C CA . THR A 1 87 ? -4.077 7.703 -3.207 1.00 94.06 87 THR A CA 1
ATOM 655 C C . THR A 1 87 ? -2.634 7.374 -3.548 1.00 94.06 87 THR A C 1
ATOM 657 O O . THR A 1 87 ? -1.719 7.959 -2.976 1.00 94.06 87 THR A O 1
ATOM 660 N N . VAL A 1 88 ? -2.431 6.436 -4.475 1.00 92.62 88 VAL A N 1
ATOM 661 C CA . VAL A 1 88 ? -1.109 6.105 -5.019 1.00 92.62 88 VAL A CA 1
ATOM 662 C C . VAL A 1 88 ? -1.018 6.692 -6.418 1.00 92.62 88 VAL A C 1
ATOM 664 O O . VAL A 1 88 ? -1.878 6.418 -7.254 1.00 92.62 88 VAL A O 1
ATOM 667 N N . ILE A 1 89 ? 0.009 7.502 -6.656 1.00 91.62 89 ILE A N 1
ATOM 668 C CA . ILE A 1 89 ? 0.261 8.135 -7.948 1.00 91.62 89 ILE A CA 1
ATOM 669 C C . ILE A 1 89 ? 1.513 7.498 -8.539 1.00 91.62 89 ILE A C 1
ATOM 671 O O . ILE A 1 89 ? 2.554 7.447 -7.888 1.00 91.62 89 ILE A O 1
ATOM 675 N N . TRP A 1 90 ? 1.384 7.007 -9.765 1.00 88.44 90 TRP A N 1
ATOM 676 C CA . TRP A 1 90 ? 2.492 6.536 -10.583 1.00 88.44 90 TRP A CA 1
ATOM 677 C C . TRP A 1 90 ? 2.718 7.577 -11.667 1.00 88.44 90 TRP A C 1
ATOM 679 O O . TRP A 1 90 ? 1.812 7.810 -12.467 1.00 88.44 90 TRP A O 1
ATOM 689 N N . ASP A 1 91 ? 3.887 8.206 -11.664 1.00 88.44 91 ASP A N 1
ATOM 690 C CA . ASP A 1 91 ? 4.294 9.132 -12.715 1.00 88.44 91 ASP A CA 1
ATOM 691 C C . ASP A 1 91 ? 5.391 8.478 -13.558 1.00 88.44 91 ASP A C 1
ATOM 693 O O . ASP A 1 91 ? 6.270 7.797 -13.023 1.00 88.44 91 ASP A O 1
ATOM 697 N N . SER A 1 92 ? 5.304 8.628 -14.875 1.00 82.44 92 SER A N 1
ATOM 698 C CA . SER A 1 92 ? 6.284 8.094 -15.818 1.00 82.44 92 SER A CA 1
ATOM 699 C C . SER A 1 92 ? 6.897 9.246 -16.591 1.00 82.44 92 SER A C 1
ATOM 701 O O . SER A 1 92 ? 6.164 10.021 -17.205 1.00 82.44 92 SER A O 1
ATOM 703 N N . GLU A 1 93 ? 8.225 9.317 -16.628 1.00 74.56 93 GLU A N 1
ATOM 704 C CA . GLU A 1 93 ? 8.907 10.193 -17.579 1.00 74.56 93 GLU A CA 1
ATOM 705 C C . GLU A 1 93 ? 8.598 9.715 -19.012 1.00 74.56 93 GLU A C 1
ATOM 707 O O . GLU A 1 93 ? 8.644 8.513 -19.295 1.00 74.56 93 GLU A O 1
ATOM 712 N N . VAL A 1 94 ? 8.199 10.654 -19.877 1.00 65.06 94 VAL A N 1
ATOM 713 C CA . VAL A 1 94 ? 7.808 10.422 -21.283 1.00 65.06 94 VAL A CA 1
ATOM 714 C C . VAL A 1 94 ? 8.994 10.394 -22.235 1.00 65.06 94 VAL A C 1
ATOM 716 O O . VAL A 1 94 ? 9.932 11.199 -22.042 1.00 65.06 94 VAL A O 1
#

Organism: Pseudomonas fragi (NCBI:txid296)

Secondary structure (DSSP, 8-state):
--SSEEEE-TT--EEEEEEEEE--TTEEETTS-B-SSEE--TT-TT-S-EEESS---SPPPEEEEE--HHHHHHHHTS-S--B-----------

Radius of gyration: 16.11 Å; chains: 1; bounding box: 37×20×44 Å